Protein AF-A0A959T529-F1 (afdb_monomer)

Foldseek 3Di:
DDPVLLVQLQVQLVVVLVVCCCVPVPVCVVVCVVPDDDDPPPDDPPVPDDSVVSSVVSSVVSSVLSVQCVVVVPDDPVSSVVSVVVVVVVVPD

pLDDT: mean 91.9, std 5.15, range [71.81, 97.94]

Solvent-accessible surface area (backb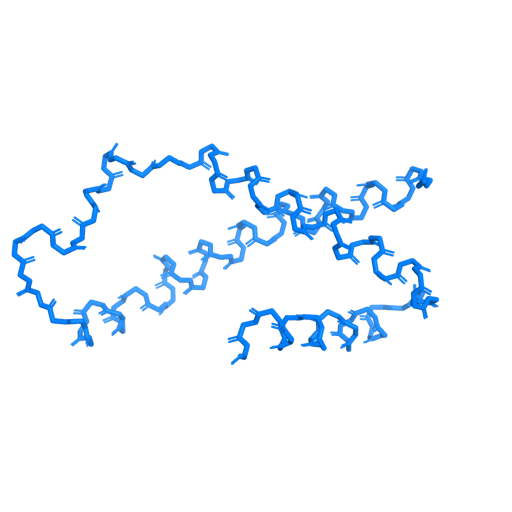one atoms only — not comparable to full-atom values): 5270 Å² total; per-residue (Å²): 134,55,72,66,44,52,51,48,2,48,51,44,5,54,49,47,41,53,47,47,44,48,47,54,66,57,73,39,34,67,59,49,67,73,69,53,86,88,56,93,80,75,67,79,56,75,91,74,58,58,61,68,60,53,44,49,52,25,33,54,50,16,38,50,51,27,50,51,31,59,74,70,65,44,86,47,72,68,52,37,48,53,53,49,49,52,53,49,45,74,74,75,110

Radius of gyration: 16.0 Å; Cα contacts (8 Å, |Δi|>4): 65; chains: 1; bounding box: 34×28×42 Å

Secondary structure (DSSP, 8-state):
--HHHHHHHHHHHHHHHHHHHHIIIIISHHHHHHHSPP-TTSSPPGGG--HHHHHHHHHHHHHHHHHHHHHTT--SHHHHHHHHHHHHHHHH-

Structure (mmCIF, N/CA/C/O backbone):
data_AF-A0A959T529-F1
#
_entry.id   AF-A0A959T529-F1
#
loop_
_atom_site.group_PDB
_atom_site.id
_atom_site.type_symbol
_atom_site.label_atom_id
_atom_site.label_alt_id
_atom_site.label_comp_id
_atom_site.label_asym_id
_atom_site.label_entity_id
_atom_site.label_seq_id
_atom_site.pdbx_PDB_ins_code
_atom_site.Cartn_x
_atom_site.Cartn_y
_atom_site.Cartn_z
_atom_site.occu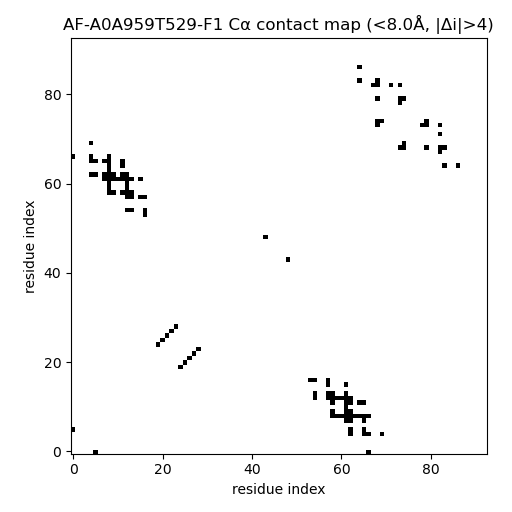pancy
_atom_site.B_iso_or_equiv
_atom_site.auth_seq_id
_atom_site.auth_comp_id
_atom_site.auth_asym_id
_atom_site.auth_atom_id
_atom_site.pdbx_PDB_model_num
ATOM 1 N N . MET A 1 1 ? 13.993 12.063 -7.556 1.00 73.12 1 MET A N 1
ATOM 2 C CA . MET A 1 1 ? 12.815 11.437 -8.200 1.00 73.12 1 MET A CA 1
ATOM 3 C C . MET A 1 1 ? 12.440 12.271 -9.406 1.00 73.12 1 MET A C 1
ATOM 5 O O . MET A 1 1 ? 12.514 13.488 -9.312 1.00 73.12 1 MET A O 1
ATOM 9 N N . ASN A 1 2 ? 12.087 11.642 -10.526 1.00 90.81 2 ASN A N 1
ATOM 10 C CA . ASN A 1 2 ? 11.537 12.354 -11.680 1.00 90.81 2 ASN A CA 1
ATOM 11 C C . ASN A 1 2 ? 9.997 12.404 -11.590 1.00 90.81 2 ASN A C 1
ATOM 13 O O . ASN A 1 2 ? 9.391 11.714 -10.765 1.00 90.81 2 ASN A O 1
ATOM 17 N N . THR A 1 3 ? 9.359 13.185 -12.461 1.00 94.12 3 THR A N 1
ATOM 18 C CA . THR A 1 3 ? 7.894 13.334 -12.491 1.00 94.12 3 THR A CA 1
ATOM 19 C C . THR A 1 3 ? 7.166 12.006 -12.708 1.00 94.12 3 THR A C 1
ATOM 21 O O . THR A 1 3 ? 6.099 11.796 -12.143 1.00 94.12 3 THR A O 1
ATOM 24 N N . ARG A 1 4 ? 7.751 11.071 -13.471 1.00 91.50 4 ARG A N 1
ATOM 25 C CA . ARG A 1 4 ? 7.142 9.755 -13.727 1.00 91.50 4 ARG A CA 1
ATOM 26 C C . ARG A 1 4 ? 7.042 8.918 -12.451 1.00 91.50 4 ARG A C 1
ATOM 28 O O . ARG A 1 4 ? 5.994 8.339 -12.200 1.00 91.50 4 ARG A O 1
ATOM 35 N N . VAL A 1 5 ? 8.098 8.895 -11.637 1.00 93.31 5 VAL A N 1
ATOM 36 C CA . VAL A 1 5 ? 8.119 8.176 -10.352 1.00 93.31 5 VAL A CA 1
ATOM 37 C C . VAL A 1 5 ? 7.151 8.814 -9.357 1.00 93.31 5 VAL A C 1
ATOM 39 O O . VAL A 1 5 ? 6.454 8.099 -8.646 1.00 93.31 5 VAL A O 1
ATOM 42 N N . LEU A 1 6 ? 7.051 10.148 -9.341 1.00 95.69 6 LEU A N 1
ATOM 43 C CA . LEU A 1 6 ? 6.088 10.850 -8.488 1.00 95.69 6 LEU A CA 1
ATOM 44 C C . LEU A 1 6 ? 4.639 10.493 -8.856 1.00 95.69 6 LEU A C 1
ATOM 46 O O . LEU A 1 6 ? 3.854 10.136 -7.981 1.00 95.69 6 LEU A O 1
ATOM 50 N N . LEU A 1 7 ? 4.299 10.538 -10.148 1.00 96.19 7 LEU A N 1
ATOM 51 C CA . LEU A 1 7 ? 2.968 10.170 -10.639 1.00 96.19 7 LEU A CA 1
ATOM 52 C C . LEU A 1 7 ? 2.652 8.694 -10.382 1.00 96.19 7 LEU A C 1
ATOM 54 O O . LEU A 1 7 ? 1.544 8.382 -9.956 1.00 96.19 7 LEU A O 1
ATOM 58 N N . ALA A 1 8 ? 3.623 7.798 -10.586 1.00 93.88 8 ALA A N 1
ATOM 59 C CA . ALA A 1 8 ? 3.471 6.383 -10.262 1.00 93.88 8 ALA A CA 1
ATOM 60 C C . ALA A 1 8 ? 3.214 6.173 -8.762 1.00 93.88 8 ALA A C 1
ATOM 62 O O . ALA A 1 8 ? 2.336 5.396 -8.397 1.00 93.88 8 ALA A O 1
ATOM 63 N N . GLY A 1 9 ? 3.921 6.907 -7.899 1.00 95.94 9 GLY A N 1
ATOM 64 C CA . GLY A 1 9 ? 3.721 6.858 -6.453 1.00 95.94 9 GLY A CA 1
ATOM 65 C C . GLY A 1 9 ? 2.329 7.321 -6.038 1.00 95.94 9 GLY A C 1
ATOM 66 O O . GLY A 1 9 ? 1.636 6.595 -5.330 1.00 95.94 9 GLY A O 1
ATOM 67 N N . LEU A 1 10 ? 1.868 8.463 -6.554 1.00 97.31 10 LEU A N 1
ATOM 68 C CA . LEU A 1 10 ? 0.510 8.955 -6.300 1.00 97.31 10 LEU A CA 1
ATOM 69 C C . LEU A 1 10 ? -0.559 7.977 -6.802 1.00 97.31 10 LEU A C 1
ATOM 71 O O . LEU A 1 10 ? -1.482 7.652 -6.059 1.00 97.31 10 LEU A O 1
ATOM 75 N N . ALA A 1 11 ? -0.412 7.460 -8.025 1.00 96.19 11 ALA A N 1
ATOM 76 C CA . ALA A 1 11 ? -1.338 6.480 -8.585 1.00 96.19 11 ALA A CA 1
ATOM 77 C C . ALA A 1 11 ? -1.382 5.200 -7.738 1.00 96.19 11 ALA A C 1
ATOM 79 O O . ALA A 1 11 ? -2.464 4.701 -7.443 1.00 96.19 11 ALA A O 1
ATOM 80 N N . SER A 1 12 ? -0.222 4.703 -7.297 1.00 94.19 12 SER A N 1
ATOM 81 C CA . SER A 1 12 ? -0.147 3.522 -6.433 1.00 94.19 12 SER A CA 1
ATOM 82 C C . SER A 1 12 ? -0.735 3.761 -5.042 1.00 94.19 12 SER A C 1
ATO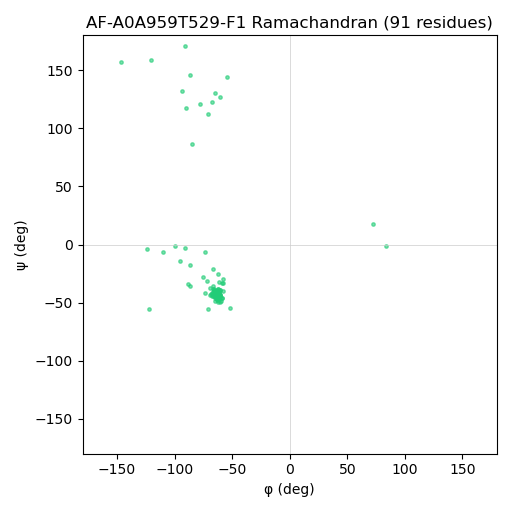M 84 O O . SER A 1 12 ? -1.387 2.868 -4.517 1.00 94.19 12 SER A O 1
ATOM 86 N N . GLY A 1 13 ? -0.583 4.959 -4.469 1.00 96.88 13 GLY A N 1
ATOM 87 C CA . GLY A 1 13 ? -1.179 5.297 -3.177 1.00 96.88 13 GLY A CA 1
ATOM 88 C C . GLY A 1 13 ? -2.701 5.408 -3.248 1.00 96.88 13 GLY A C 1
ATOM 89 O O . GLY A 1 13 ? -3.400 4.843 -2.412 1.00 96.88 13 GLY A O 1
ATOM 90 N N . VAL A 1 14 ? -3.232 6.057 -4.289 1.00 97.94 14 VAL A N 1
ATOM 91 C C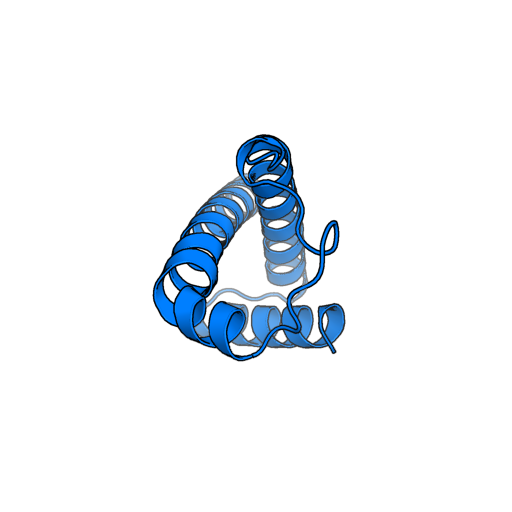A . VAL A 1 14 ? -4.685 6.102 -4.532 1.00 97.94 14 VAL A CA 1
ATOM 92 C C . VAL A 1 14 ? -5.232 4.697 -4.788 1.00 97.94 14 VAL A C 1
ATOM 94 O O . VAL A 1 14 ? -6.240 4.317 -4.195 1.00 97.94 14 VAL A O 1
ATOM 97 N N . ALA A 1 15 ? -4.555 3.904 -5.623 1.00 96.25 15 ALA A N 1
ATOM 98 C CA . ALA A 1 15 ? -4.945 2.522 -5.879 1.00 96.25 15 ALA A CA 1
ATOM 99 C C . ALA A 1 15 ? -4.899 1.674 -4.600 1.00 96.25 15 ALA A C 1
ATOM 101 O O . ALA A 1 15 ? -5.838 0.931 -4.346 1.00 96.25 15 ALA A O 1
ATOM 102 N N . GLY A 1 16 ? -3.859 1.816 -3.774 1.00 95.44 16 GLY A N 1
ATOM 103 C CA . GLY A 1 16 ? -3.716 1.114 -2.497 1.00 95.44 16 GLY A CA 1
ATOM 104 C C . GLY A 1 16 ? -4.838 1.442 -1.517 1.00 95.44 16 GLY A C 1
ATOM 105 O O . GLY A 1 16 ? -5.428 0.531 -0.946 1.00 95.44 16 GLY A O 1
ATOM 106 N N . PHE A 1 17 ? -5.214 2.718 -1.404 1.00 97.12 17 PHE A N 1
ATOM 107 C CA . PHE A 1 17 ? -6.333 3.140 -0.563 1.00 97.12 17 PHE A CA 1
ATOM 108 C C . PHE A 1 17 ? -7.666 2.535 -1.027 1.00 97.12 17 PHE A C 1
ATOM 110 O O . PHE A 1 17 ? -8.394 1.945 -0.229 1.00 97.12 17 PHE A O 1
ATOM 117 N N . LEU A 1 18 ? -7.968 2.634 -2.327 1.00 97.44 18 LEU A N 1
ATOM 118 C CA . LEU A 1 18 ? -9.211 2.100 -2.890 1.00 97.44 18 LEU A CA 1
ATOM 119 C C . LEU A 1 18 ? -9.262 0.571 -2.812 1.00 97.44 18 LEU A C 1
ATOM 121 O O . LEU A 1 18 ? -10.290 0.012 -2.438 1.00 97.44 18 LEU A O 1
ATOM 125 N N . LEU A 1 19 ? -8.158 -0.111 -3.126 1.00 95.81 19 LEU A N 1
ATOM 126 C CA . LEU A 1 19 ? -8.066 -1.566 -3.016 1.00 95.81 19 LEU A CA 1
ATOM 127 C C . LEU A 1 19 ? -8.161 -2.021 -1.562 1.00 95.81 19 LEU A C 1
ATOM 129 O O . LEU A 1 19 ? -8.839 -3.005 -1.294 1.00 95.81 19 LEU A O 1
ATOM 133 N N . GLY A 1 20 ? -7.544 -1.301 -0.625 1.00 94.00 20 GLY A N 1
ATOM 134 C CA . GLY A 1 20 ? -7.673 -1.578 0.802 1.00 94.00 20 GLY A CA 1
ATOM 135 C C . GLY A 1 20 ? -9.127 -1.498 1.262 1.00 94.00 20 GLY A C 1
ATOM 136 O O . GLY A 1 20 ? -9.618 -2.421 1.909 1.00 94.00 20 GLY A O 1
ATOM 137 N N . TRP A 1 21 ? -9.847 -0.453 0.852 1.00 93.56 21 TRP A N 1
ATOM 138 C CA . TRP A 1 21 ? -11.273 -0.319 1.148 1.00 93.56 21 TRP A CA 1
ATOM 139 C C . TRP A 1 21 ? -12.115 -1.439 0.522 1.00 93.56 21 TRP A C 1
ATOM 141 O O . TRP A 1 21 ? -12.939 -2.039 1.205 1.00 93.56 21 TRP A O 1
ATOM 151 N N . VAL A 1 22 ? -11.880 -1.785 -0.745 1.00 96.69 22 VAL A N 1
ATOM 152 C CA . VAL A 1 22 ? -12.627 -2.861 -1.416 1.00 96.69 22 VAL A CA 1
ATOM 153 C C . VAL A 1 22 ? -12.345 -4.222 -0.777 1.00 96.69 22 VAL A C 1
ATOM 155 O O . VAL A 1 22 ? -13.271 -4.972 -0.473 1.00 96.69 22 VAL A O 1
ATOM 158 N N . ILE A 1 23 ? -11.074 -4.555 -0.560 1.00 95.81 23 ILE A N 1
ATOM 159 C CA . ILE A 1 23 ? -10.667 -5.871 -0.062 1.00 95.81 23 ILE A CA 1
ATOM 160 C C . ILE A 1 23 ? -11.075 -6.026 1.404 1.00 95.81 23 ILE A C 1
ATOM 162 O O . ILE A 1 23 ? -11.794 -6.963 1.737 1.00 95.81 23 ILE A O 1
ATOM 166 N N . PHE A 1 24 ? -10.661 -5.109 2.276 1.00 91.19 24 PHE A N 1
ATOM 167 C CA . PHE A 1 24 ? -10.873 -5.254 3.717 1.00 91.19 24 PHE A CA 1
ATOM 168 C C . PHE A 1 24 ? -12.229 -4.716 4.180 1.00 91.19 24 PHE A C 1
ATOM 170 O O . PHE A 1 24 ? -12.842 -5.313 5.057 1.00 91.19 24 PHE A O 1
ATOM 177 N N . GLY A 1 25 ? -12.714 -3.630 3.576 1.00 88.94 25 GLY A N 1
ATOM 178 C CA . GLY A 1 25 ? -13.971 -2.983 3.962 1.00 88.94 25 GLY A CA 1
ATOM 179 C C . GLY A 1 25 ? -15.225 -3.559 3.304 1.00 88.94 25 GLY A C 1
ATOM 180 O O . GLY A 1 25 ? -16.315 -3.317 3.802 1.00 88.94 25 GLY A O 1
ATOM 181 N N . MET A 1 26 ? -15.107 -4.316 2.205 1.00 93.81 26 MET A N 1
ATOM 182 C CA . MET A 1 26 ? -16.270 -4.939 1.553 1.00 93.81 26 MET A CA 1
ATOM 183 C C . MET A 1 26 ? -16.146 -6.457 1.448 1.00 93.81 26 MET A C 1
ATOM 185 O O . MET A 1 26 ? -17.023 -7.177 1.918 1.00 93.81 26 MET A O 1
ATOM 189 N N . LEU A 1 27 ? -15.070 -6.965 0.840 1.00 96.38 27 LEU A N 1
ATOM 190 C CA . LEU A 1 27 ? -14.966 -8.398 0.541 1.00 96.38 27 LEU A CA 1
ATOM 191 C C . LEU A 1 27 ? -14.709 -9.251 1.789 1.00 96.38 27 LEU A C 1
ATOM 193 O O . LEU A 1 27 ? -15.298 -10.322 1.926 1.00 96.38 27 LEU A O 1
ATOM 197 N N . LEU A 1 28 ? -13.834 -8.794 2.688 1.00 95.12 28 LEU A N 1
ATOM 198 C CA . LEU A 1 28 ? -13.448 -9.539 3.890 1.00 95.12 28 LEU A CA 1
ATOM 199 C C . LEU A 1 28 ? -14.165 -9.078 5.168 1.00 95.12 28 LEU A C 1
ATOM 201 O O . LEU A 1 28 ? -13.942 -9.683 6.214 1.00 95.12 28 LEU A O 1
ATOM 205 N N . MET A 1 29 ? -15.033 -8.064 5.109 1.00 91.25 29 MET A N 1
ATOM 206 C CA . MET A 1 29 ? -15.681 -7.481 6.295 1.00 91.25 29 MET A CA 1
ATOM 207 C C . MET A 1 29 ? -16.360 -8.550 7.169 1.00 91.25 29 MET A C 1
ATOM 209 O O . MET A 1 29 ? -15.983 -8.738 8.323 1.00 91.25 29 MET A O 1
ATOM 213 N N . ASN A 1 30 ? -17.248 -9.355 6.575 1.00 92.19 30 ASN A N 1
ATOM 214 C CA . ASN A 1 30 ? -17.968 -10.421 7.284 1.00 92.19 30 ASN A CA 1
ATOM 215 C C . ASN A 1 30 ? -17.037 -11.501 7.866 1.00 92.19 30 ASN A C 1
ATOM 217 O O . ASN A 1 30 ? -17.338 -12.098 8.897 1.00 92.19 30 ASN A O 1
ATOM 221 N N . TYR A 1 31 ? -15.911 -11.783 7.200 1.00 93.50 31 TYR A N 1
ATOM 222 C CA . TYR A 1 31 ? -14.934 -12.758 7.687 1.00 93.50 31 TYR A CA 1
ATOM 223 C C . TYR A 1 31 ? -14.249 -12.256 8.962 1.00 93.50 31 TYR A C 1
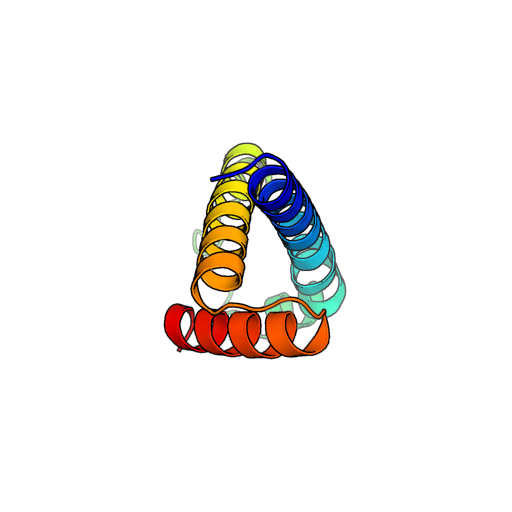ATOM 225 O O . TYR A 1 31 ? -14.116 -13.011 9.925 1.00 93.50 31 TYR A O 1
ATOM 233 N N . PHE A 1 32 ? -13.851 -10.980 8.987 1.00 89.12 32 PHE A N 1
ATOM 234 C CA . PHE A 1 32 ? -13.268 -10.377 10.182 1.00 89.12 32 PHE A CA 1
ATOM 235 C C . PHE A 1 32 ? -14.287 -10.264 11.312 1.00 89.12 32 PHE A C 1
ATOM 237 O O . PHE A 1 32 ? -13.969 -10.655 12.429 1.00 89.12 32 PHE A O 1
ATOM 244 N N . GLU A 1 33 ? -15.514 -9.826 11.031 1.00 87.44 33 GLU A N 1
ATOM 245 C CA . GLU A 1 33 ? -16.575 -9.740 12.044 1.00 87.44 33 GLU A CA 1
ATOM 246 C C . GLU A 1 33 ? -16.871 -11.090 12.711 1.00 87.44 33 GLU A C 1
ATOM 248 O O . GLU A 1 33 ? -17.047 -11.152 13.928 1.00 87.44 33 GLU A O 1
ATOM 253 N N . ALA A 1 34 ? -16.880 -12.179 11.937 1.00 91.31 34 ALA A N 1
ATOM 254 C CA . ALA A 1 34 ? -17.121 -13.522 12.459 1.00 91.31 34 ALA A CA 1
ATOM 255 C C . ALA A 1 34 ? -15.916 -14.116 13.213 1.00 91.31 34 ALA A C 1
ATOM 257 O O . ALA A 1 34 ? -16.096 -14.979 14.072 1.00 91.31 34 ALA A O 1
ATOM 258 N N . GLY A 1 35 ? -14.694 -13.700 12.866 1.00 88.69 35 GLY A N 1
ATOM 259 C CA . GLY A 1 35 ? -13.452 -14.266 13.401 1.00 88.69 35 GLY A CA 1
ATOM 260 C C . GLY A 1 35 ? -12.850 -13.512 14.588 1.00 88.69 35 GLY A C 1
ATOM 261 O O . GLY A 1 35 ? -11.949 -14.039 15.242 1.00 88.69 35 GLY A O 1
ATOM 262 N N . VAL A 1 36 ? -13.304 -12.289 14.866 1.00 86.81 36 VAL A N 1
ATOM 263 C CA . VAL A 1 36 ? -12.782 -11.460 15.960 1.00 86.81 36 VAL A CA 1
ATOM 264 C C . VAL A 1 36 ? -13.489 -11.768 17.284 1.00 86.81 36 VAL A C 1
ATOM 266 O O . VAL A 1 36 ? -14.684 -12.054 17.330 1.00 86.81 36 VAL A O 1
ATOM 269 N N . ILE A 1 37 ? -12.746 -11.686 18.389 1.00 86.31 37 ILE A N 1
ATOM 270 C CA . ILE A 1 37 ? -13.320 -11.748 19.737 1.00 86.31 37 ILE A CA 1
ATOM 271 C C . ILE A 1 37 ? -13.943 -10.388 20.043 1.00 86.31 37 ILE A C 1
ATOM 273 O O . ILE A 1 37 ? -13.235 -9.391 20.074 1.00 86.31 37 ILE A O 1
ATOM 277 N N . HIS A 1 38 ? -15.242 -10.340 20.322 1.00 83.00 38 HIS A N 1
ATOM 278 C CA . HIS A 1 38 ? -15.934 -9.088 20.629 1.00 83.00 38 HIS A CA 1
ATOM 279 C C . HIS A 1 38 ? -15.906 -8.800 22.132 1.00 83.00 38 HIS A C 1
ATOM 281 O O . HIS A 1 38 ? -16.466 -9.558 22.924 1.00 83.00 38 HIS A O 1
ATOM 287 N N . TYR A 1 39 ? -15.277 -7.695 22.530 1.00 85.75 39 TYR A N 1
ATOM 288 C CA . TYR A 1 39 ? -15.425 -7.121 23.867 1.00 85.75 39 TYR A CA 1
ATOM 289 C C . TYR A 1 39 ? -15.337 -5.593 23.821 1.00 85.75 39 TYR A C 1
ATOM 291 O O . TYR A 1 39 ? -14.799 -5.004 22.879 1.00 85.75 39 TYR A O 1
ATOM 299 N N . GLU A 1 40 ? -15.903 -4.947 24.838 1.00 83.25 40 GLU A N 1
ATOM 300 C CA . GLU A 1 40 ? -16.035 -3.493 24.898 1.00 83.25 40 GLU A CA 1
ATOM 301 C C . GLU A 1 40 ? -14.662 -2.799 24.853 1.00 83.25 40 GLU A C 1
ATOM 303 O O . GLU A 1 40 ? -13.753 -3.130 25.614 1.00 83.25 40 GLU A O 1
ATOM 308 N N . GLY A 1 41 ? -14.504 -1.850 23.927 1.00 82.75 41 GLY A N 1
ATOM 309 C CA . GLY A 1 41 ? -13.267 -1.085 23.745 1.00 82.75 41 GLY A CA 1
ATOM 310 C C . GLY A 1 41 ? -12.183 -1.747 22.886 1.00 82.75 41 GLY A C 1
ATOM 311 O O . GLY A 1 41 ? -11.146 -1.123 22.669 1.00 82.75 41 GLY A O 1
ATOM 312 N N . LEU A 1 42 ? -12.387 -2.966 22.364 1.00 85.19 42 LEU A N 1
ATOM 313 C CA . LEU A 1 42 ? -11.421 -3.577 21.437 1.00 85.19 42 LEU A CA 1
ATOM 314 C C . LEU A 1 42 ? -11.380 -2.848 20.084 1.00 85.19 42 LEU A C 1
ATOM 316 O O . LEU A 1 42 ? -10.308 -2.626 19.523 1.00 85.19 42 LEU A O 1
ATOM 320 N N . HIS A 1 43 ? -12.550 -2.490 19.555 1.00 82.19 43 HIS A N 1
ATOM 321 C CA . HIS A 1 43 ? -12.672 -1.802 18.275 1.00 82.19 43 HIS A CA 1
ATOM 322 C C . HIS A 1 43 ? -12.715 -0.299 18.497 1.00 82.19 43 HIS A C 1
ATOM 324 O O . HIS A 1 43 ? -13.487 0.202 19.316 1.00 82.19 43 HIS A O 1
ATOM 330 N N . LYS A 1 44 ? -11.909 0.427 17.722 1.00 84.19 44 LYS A N 1
ATOM 331 C CA . LYS A 1 44 ? -12.079 1.869 17.597 1.00 84.19 44 LYS A CA 1
ATOM 332 C C . LYS A 1 44 ? -13.432 2.137 16.912 1.00 84.19 44 LYS A C 1
ATOM 334 O O . LYS A 1 44 ? -13.674 1.526 15.869 1.00 84.19 44 LYS A O 1
ATOM 339 N N . PRO A 1 45 ? -14.287 3.022 17.458 1.00 85.44 45 PRO A N 1
ATOM 340 C CA . PRO A 1 45 ? -15.532 3.407 16.805 1.00 85.44 45 PRO A CA 1
ATOM 341 C C . PRO A 1 45 ? -15.270 3.911 15.386 1.00 85.44 45 PRO A C 1
ATOM 343 O O . PRO A 1 45 ? -14.279 4.605 15.148 1.00 85.44 45 PRO A O 1
ATOM 346 N N . GLU A 1 46 ? -16.168 3.615 14.448 1.00 80.56 46 GLU A N 1
ATOM 347 C CA . GLU A 1 46 ? -16.029 4.087 13.063 1.00 80.56 46 GLU A CA 1
ATOM 348 C C . GLU A 1 46 ? -15.948 5.617 12.978 1.00 80.56 46 GLU A C 1
ATOM 350 O O . GLU A 1 46 ? -15.202 6.159 12.165 1.00 80.56 46 GLU A O 1
ATOM 355 N N . GLU A 1 47 ? -16.640 6.315 13.880 1.00 83.69 47 GLU A N 1
ATOM 356 C CA . GLU A 1 47 ? -16.626 7.777 14.001 1.00 83.69 47 GLU A CA 1
ATOM 357 C C . GLU A 1 47 ? -15.236 8.339 14.345 1.00 83.69 47 GLU A C 1
ATOM 359 O O . GLU A 1 47 ? -14.913 9.477 14.002 1.00 83.69 47 GLU A O 1
ATOM 364 N N . GLU A 1 48 ? -14.379 7.538 14.981 1.00 87.31 48 GLU A N 1
ATOM 365 C CA . GLU A 1 48 ? -13.003 7.912 15.314 1.00 87.31 48 GLU A CA 1
ATOM 366 C C . GLU A 1 48 ? -11.992 7.528 14.219 1.00 87.31 48 GLU A C 1
ATOM 368 O O . GLU A 1 48 ? -10.788 7.805 14.344 1.00 87.31 48 GLU A O 1
ATOM 373 N N . MET A 1 49 ? -12.438 6.867 13.146 1.00 86.81 49 MET A N 1
ATOM 374 C CA . MET A 1 49 ? -11.565 6.464 12.051 1.00 86.81 49 MET A CA 1
ATOM 375 C C . MET A 1 49 ? -11.123 7.685 11.236 1.00 86.81 49 MET A C 1
ATOM 377 O O . MET A 1 49 ? -11.888 8.304 10.498 1.00 86.81 49 MET A O 1
ATOM 381 N N . ASN A 1 50 ? -9.831 8.008 11.303 1.00 93.06 50 ASN A N 1
ATOM 382 C CA . ASN A 1 50 ? -9.267 9.114 10.538 1.00 93.06 50 ASN A CA 1
ATOM 383 C C . ASN A 1 50 ? -8.888 8.675 9.114 1.00 93.06 50 ASN A C 1
ATOM 385 O O . ASN A 1 50 ? -7.738 8.323 8.835 1.00 93.06 50 ASN A O 1
ATOM 389 N N . LEU A 1 51 ? -9.857 8.739 8.198 1.00 91.50 51 LEU A N 1
ATOM 390 C CA . LEU A 1 51 ? -9.659 8.421 6.778 1.00 91.50 51 LEU A CA 1
ATOM 391 C C . LEU A 1 51 ? -8.573 9.276 6.108 1.00 91.50 51 LEU A C 1
ATOM 393 O O . LEU A 1 51 ? -7.895 8.796 5.203 1.00 91.50 51 LEU A O 1
ATOM 397 N N . GLY A 1 52 ? -8.361 10.513 6.565 1.00 94.44 52 GLY A N 1
ATOM 398 C CA . GLY A 1 52 ? -7.307 11.385 6.042 1.00 94.44 52 GLY A CA 1
ATOM 399 C C . GLY A 1 52 ? -5.906 10.835 6.315 1.00 94.44 52 GLY A C 1
ATOM 400 O O . GLY A 1 52 ? -5.068 10.801 5.415 1.00 94.44 52 GLY A O 1
ATOM 401 N N . LEU A 1 53 ? -5.662 10.342 7.532 1.00 94.75 53 LEU A N 1
ATOM 402 C CA . LEU A 1 53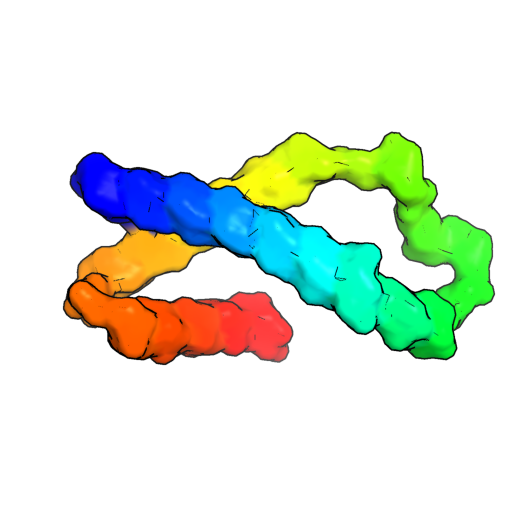 ? -4.392 9.706 7.894 1.00 94.75 53 LEU A CA 1
ATOM 403 C C . LEU A 1 53 ? -4.197 8.363 7.185 1.00 94.75 53 LEU A C 1
ATOM 405 O O . LEU A 1 53 ? -3.081 8.065 6.761 1.00 94.75 53 LEU A O 1
ATOM 409 N N . VAL A 1 54 ? -5.267 7.583 7.009 1.00 94.62 54 VAL A N 1
ATOM 410 C CA . VAL A 1 54 ? -5.221 6.328 6.239 1.00 94.62 54 VAL A CA 1
ATOM 411 C C . VAL A 1 54 ? -4.905 6.603 4.768 1.00 94.62 54 VAL A C 1
ATOM 413 O O . VAL A 1 54 ? -4.085 5.915 4.161 1.00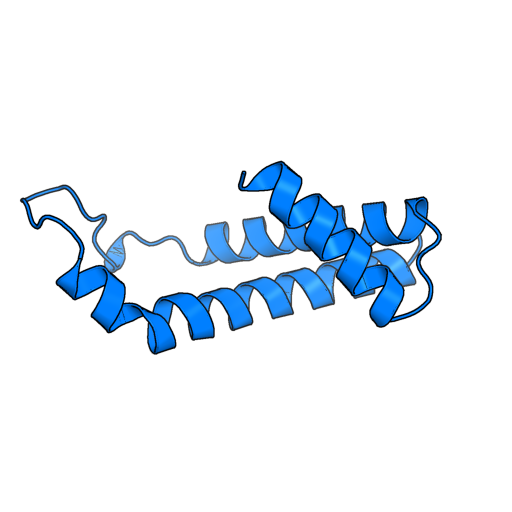 94.62 54 VAL A O 1
ATOM 416 N N . PHE A 1 55 ? -5.507 7.631 4.176 1.00 96.44 55 PHE A N 1
ATOM 417 C CA . PHE A 1 55 ? -5.197 8.025 2.807 1.00 96.44 55 PHE A CA 1
ATOM 418 C C . PHE A 1 55 ? -3.751 8.524 2.680 1.00 96.44 55 PHE A C 1
ATOM 420 O O . PHE A 1 55 ? -3.022 8.103 1.781 1.00 96.44 55 PHE A O 1
ATOM 427 N N . LEU A 1 56 ? -3.298 9.364 3.616 1.00 97.38 56 LEU A N 1
ATOM 428 C CA . LEU A 1 56 ? -1.929 9.877 3.630 1.00 97.38 56 LEU A CA 1
ATOM 429 C C . LEU A 1 56 ? -0.891 8.756 3.780 1.00 97.38 56 LEU A C 1
ATOM 431 O O . LEU A 1 56 ? 0.121 8.773 3.079 1.00 97.38 56 LEU A O 1
ATOM 435 N N . SER A 1 57 ? -1.132 7.768 4.644 1.00 95.75 57 SER A N 1
ATOM 436 C CA . SER A 1 57 ? -0.219 6.631 4.802 1.00 95.75 57 SER A CA 1
ATOM 437 C C . SER A 1 57 ? -0.113 5.807 3.516 1.00 95.75 57 SER A C 1
ATOM 439 O O . 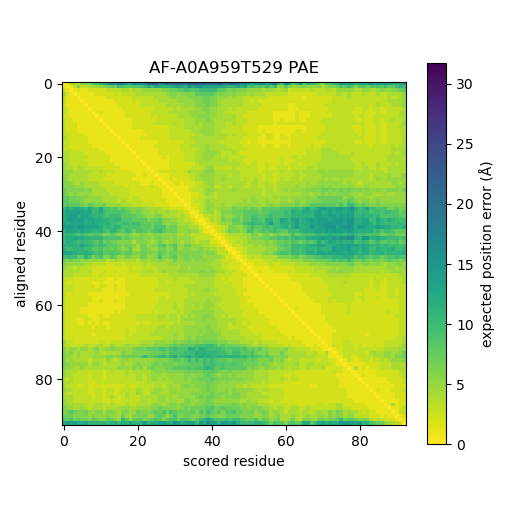SER A 1 57 ? 0.994 5.444 3.117 1.00 95.75 57 SER A O 1
ATOM 441 N N . ASN A 1 58 ? -1.227 5.607 2.803 1.00 96.56 58 ASN A N 1
ATOM 442 C CA . ASN A 1 58 ? -1.230 4.959 1.491 1.00 96.56 58 ASN A CA 1
ATOM 443 C C . ASN A 1 58 ? -0.448 5.764 0.444 1.00 96.56 58 ASN A C 1
ATOM 445 O O . ASN A 1 58 ? 0.311 5.180 -0.330 1.00 96.56 58 ASN A O 1
ATOM 449 N N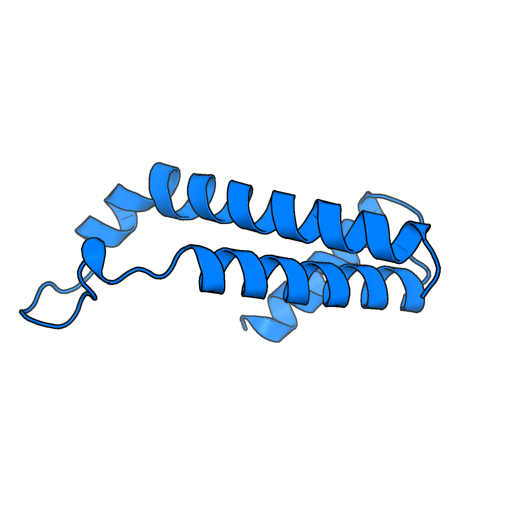 . LEU A 1 59 ? -0.563 7.097 0.431 1.00 97.50 59 LEU A N 1
ATOM 450 C CA . LEU A 1 59 ? 0.245 7.946 -0.453 1.00 97.50 59 LEU A CA 1
ATOM 451 C C . LEU A 1 59 ? 1.745 7.811 -0.170 1.00 97.50 59 LEU A C 1
ATOM 453 O O . LEU A 1 59 ? 2.535 7.665 -1.103 1.00 97.50 59 LEU A O 1
ATOM 457 N N . LEU A 1 60 ? 2.142 7.831 1.104 1.00 96.69 60 LEU A N 1
ATOM 458 C CA . LEU A 1 60 ? 3.543 7.673 1.500 1.00 96.69 60 LEU A CA 1
ATOM 459 C C . LEU A 1 60 ? 4.081 6.289 1.122 1.00 96.69 60 LEU A C 1
ATOM 461 O O . LEU A 1 60 ? 5.179 6.185 0.570 1.00 96.69 60 LEU A O 1
ATOM 465 N N . PHE A 1 61 ? 3.295 5.236 1.349 1.00 95.31 61 PHE A N 1
ATOM 466 C CA . PHE A 1 61 ? 3.671 3.878 0.967 1.00 95.31 61 PHE A CA 1
ATOM 467 C C . PHE A 1 61 ? 3.753 3.710 -0.556 1.00 95.31 61 PHE A C 1
ATOM 469 O O . PHE A 1 61 ? 4.700 3.113 -1.066 1.00 95.31 61 PHE A O 1
ATOM 476 N N . GLY A 1 62 ? 2.823 4.309 -1.302 1.00 96.00 62 GLY A N 1
ATOM 477 C CA . GLY A 1 62 ? 2.859 4.338 -2.762 1.00 96.00 62 GLY A CA 1
ATOM 478 C C . GLY A 1 62 ? 4.107 5.038 -3.308 1.00 96.00 62 GLY A C 1
ATOM 479 O O . GLY A 1 62 ? 4.783 4.526 -4.203 1.00 96.00 62 GLY A O 1
ATOM 480 N N . LEU A 1 63 ? 4.490 6.178 -2.724 1.00 96.44 63 LEU A N 1
ATOM 481 C CA . LEU A 1 63 ? 5.740 6.869 -3.064 1.00 96.44 63 LEU A CA 1
ATOM 482 C C . LEU A 1 63 ? 6.974 6.009 -2.763 1.00 96.44 63 LEU A C 1
ATOM 484 O O . LEU A 1 63 ? 7.892 5.960 -3.586 1.00 96.44 63 LEU A O 1
ATOM 488 N N . MET A 1 64 ? 6.984 5.306 -1.627 1.00 95.12 64 MET A N 1
ATOM 489 C CA . MET A 1 64 ? 8.048 4.361 -1.282 1.00 95.12 64 MET A CA 1
ATOM 490 C C . MET A 1 64 ? 8.143 3.234 -2.318 1.00 95.12 64 MET A C 1
ATOM 492 O O . MET A 1 64 ? 9.226 2.980 -2.846 1.00 95.12 64 MET A O 1
ATOM 496 N N . LEU A 1 65 ? 7.021 2.601 -2.670 1.00 94.44 65 LEU A N 1
ATOM 497 C CA . LEU A 1 65 ? 6.978 1.540 -3.677 1.00 94.44 65 LEU A CA 1
ATOM 498 C C . LEU A 1 65 ? 7.456 2.027 -5.047 1.00 94.44 65 LEU A C 1
ATOM 500 O O . LEU A 1 65 ? 8.268 1.359 -5.686 1.00 94.44 65 LEU A O 1
ATOM 504 N N . ALA A 1 66 ? 7.017 3.205 -5.491 1.00 95.44 66 ALA A N 1
ATOM 505 C CA . ALA A 1 66 ? 7.465 3.773 -6.759 1.00 95.44 66 ALA A CA 1
ATOM 506 C C . ALA A 1 66 ? 8.976 4.054 -6.763 1.00 95.44 66 ALA A C 1
ATOM 508 O O . ALA A 1 66 ? 9.652 3.803 -7.766 1.00 95.44 66 ALA A O 1
ATOM 509 N N . TRP A 1 67 ? 9.524 4.523 -5.639 1.00 94.81 67 TRP A N 1
ATOM 510 C CA . TRP A 1 67 ? 10.963 4.710 -5.470 1.00 94.81 67 TRP A CA 1
ATOM 511 C C . TRP A 1 67 ? 11.733 3.380 -5.525 1.00 94.81 67 TRP A C 1
ATOM 513 O O . TRP A 1 67 ? 12.748 3.299 -6.222 1.00 94.81 67 TRP A O 1
ATOM 523 N N . VAL A 1 68 ? 11.240 2.317 -4.879 1.00 94.62 68 VAL A N 1
ATOM 524 C CA . VAL A 1 68 ? 11.858 0.977 -4.945 1.00 94.62 68 VAL A CA 1
ATOM 525 C C . VAL A 1 68 ? 11.779 0.391 -6.359 1.00 94.62 68 VAL A C 1
ATOM 527 O O . VAL A 1 68 ? 12.764 -0.151 -6.866 1.00 94.62 68 VAL A O 1
ATOM 530 N N . CYS A 1 69 ? 10.644 0.532 -7.044 1.00 93.75 69 CYS A N 1
ATOM 531 C CA . CYS A 1 69 ? 10.488 0.097 -8.434 1.00 93.75 69 CYS A CA 1
ATOM 532 C C . CYS A 1 69 ? 11.472 0.813 -9.373 1.00 93.75 69 CYS A C 1
ATOM 534 O O . CYS A 1 69 ? 12.059 0.177 -10.249 1.00 93.75 69 CYS A O 1
ATOM 536 N N . ASP A 1 70 ? 11.719 2.108 -9.166 1.00 94.50 70 ASP A N 1
ATOM 537 C CA . ASP A 1 70 ? 12.718 2.833 -9.953 1.00 94.50 70 ASP A CA 1
ATOM 538 C C . ASP A 1 70 ? 14.148 2.347 -9.672 1.00 94.50 70 ASP A C 1
ATOM 540 O O . ASP A 1 70 ? 14.927 2.142 -10.606 1.00 94.50 70 ASP A O 1
ATOM 544 N N . ARG A 1 71 ? 14.483 2.094 -8.398 1.00 93.56 71 ARG A N 1
ATOM 545 C CA . ARG A 1 71 ? 15.815 1.615 -7.980 1.00 93.56 71 ARG A CA 1
ATOM 546 C C . ARG A 1 71 ? 16.107 0.166 -8.347 1.00 93.56 71 ARG A C 1
ATOM 548 O O . ARG A 1 71 ? 17.255 -0.153 -8.634 1.00 93.56 71 ARG A O 1
ATOM 555 N N . SER A 1 72 ? 15.089 -0.684 -8.384 1.00 92.62 72 SER A N 1
ATOM 556 C CA . SER A 1 72 ? 15.201 -2.070 -8.856 1.00 92.62 72 SER A CA 1
ATOM 557 C C . SER A 1 72 ? 15.337 -2.179 -10.379 1.00 92.62 72 SER A C 1
ATOM 559 O O . SER A 1 72 ? 15.545 -3.272 -10.895 1.00 92.62 72 SER A O 1
ATOM 561 N N . GLY A 1 73 ? 15.207 -1.069 -11.116 1.00 92.19 73 GLY A N 1
ATOM 562 C CA . GLY A 1 73 ? 15.233 -1.084 -12.577 1.00 92.19 73 GLY A CA 1
ATOM 563 C C . GLY A 1 73 ? 13.974 -1.694 -13.198 1.00 92.19 73 GLY A C 1
ATOM 564 O O . GLY A 1 73 ? 13.987 -2.047 -14.376 1.00 92.19 73 GLY A O 1
ATOM 565 N N . SER A 1 74 ? 12.878 -1.801 -12.440 1.00 91.50 74 SER A N 1
ATOM 566 C CA . SER A 1 74 ? 11.608 -2.323 -12.941 1.00 91.50 74 SER A CA 1
ATOM 567 C C . SER A 1 74 ? 10.998 -1.370 -13.966 1.00 91.50 74 SER A C 1
ATOM 569 O O . SER A 1 74 ? 10.758 -0.193 -13.682 1.00 91.50 74 SER A O 1
ATOM 571 N N . ARG A 1 75 ? 10.739 -1.878 -15.176 1.00 88.62 75 ARG A N 1
ATOM 572 C CA . ARG A 1 75 ? 10.147 -1.111 -16.291 1.00 88.62 75 ARG A CA 1
ATOM 573 C C . ARG A 1 75 ? 8.867 -1.734 -16.856 1.00 88.62 75 ARG A C 1
ATOM 575 O O . ARG A 1 75 ? 8.254 -1.132 -17.731 1.00 88.62 75 ARG A O 1
ATOM 582 N N . SER A 1 76 ? 8.452 -2.904 -16.366 1.00 92.12 76 SER A N 1
ATOM 583 C CA . SER A 1 76 ? 7.214 -3.574 -16.777 1.00 92.12 76 SER A CA 1
ATOM 584 C C . SER A 1 76 ? 6.276 -3.784 -15.588 1.00 92.12 76 SER A C 1
ATOM 586 O O . SER A 1 76 ? 6.707 -3.807 -14.434 1.00 92.12 76 SER A O 1
ATOM 588 N N . ALA A 1 77 ? 4.983 -3.963 -15.868 1.00 87.88 77 ALA A N 1
ATOM 589 C CA . ALA A 1 77 ? 3.993 -4.257 -14.832 1.00 87.88 77 ALA A CA 1
ATOM 590 C C . ALA A 1 77 ? 4.313 -5.567 -14.091 1.00 87.88 77 ALA A C 1
ATOM 592 O O . ALA A 1 77 ? 4.208 -5.622 -12.871 1.00 87.88 77 ALA A O 1
ATOM 593 N N . GLY A 1 78 ? 4.777 -6.595 -14.813 1.00 93.25 78 GLY A N 1
ATOM 594 C CA . GLY A 1 78 ? 5.161 -7.878 -14.221 1.00 93.25 78 GLY A CA 1
ATOM 595 C C . GLY A 1 78 ? 6.361 -7.765 -13.279 1.00 93.25 78 GLY A C 1
ATOM 596 O O . GLY A 1 78 ? 6.302 -8.264 -12.159 1.00 93.25 78 GLY A O 1
ATOM 597 N N . SER A 1 79 ? 7.426 -7.057 -13.681 1.00 93.81 79 SER A N 1
ATOM 598 C CA . SER A 1 79 ? 8.583 -6.851 -12.796 1.00 93.81 79 SER A CA 1
ATOM 599 C C . SER A 1 79 ? 8.211 -5.996 -11.581 1.00 93.81 79 SER A C 1
ATOM 601 O O . SER A 1 79 ? 8.635 -6.292 -10.468 1.00 93.81 79 SER A O 1
ATOM 603 N N . GLY A 1 80 ? 7.369 -4.976 -11.783 1.00 92.25 80 GLY A N 1
ATOM 604 C CA . GLY A 1 80 ? 6.842 -4.143 -10.703 1.00 92.25 80 GLY A CA 1
ATOM 605 C C . GLY A 1 80 ? 5.992 -4.930 -9.705 1.00 92.25 80 GLY A C 1
ATOM 606 O O . GLY A 1 80 ? 6.122 -4.709 -8.506 1.00 92.25 80 GLY A O 1
ATOM 607 N N . LEU A 1 81 ? 5.182 -5.886 -10.172 1.00 94.06 81 LEU A N 1
ATOM 608 C CA . LEU A 1 81 ? 4.401 -6.772 -9.306 1.00 94.06 81 LEU A CA 1
ATOM 609 C C . LEU A 1 81 ? 5.312 -7.639 -8.439 1.00 94.06 81 LEU A C 1
ATOM 611 O O . LEU A 1 81 ? 5.090 -7.718 -7.237 1.00 94.06 81 LEU A O 1
ATOM 615 N N . VAL A 1 82 ? 6.353 -8.248 -9.017 1.00 95.81 82 VAL A N 1
ATOM 616 C CA . VAL A 1 82 ? 7.306 -9.075 -8.256 1.00 95.81 82 VAL A CA 1
ATOM 617 C C . VAL A 1 82 ? 8.019 -8.242 -7.191 1.00 95.81 82 VAL A C 1
ATOM 619 O O . VAL A 1 82 ? 8.080 -8.651 -6.035 1.00 95.81 82 VAL A O 1
ATOM 622 N N . VAL A 1 83 ? 8.504 -7.049 -7.548 1.00 95.25 83 VAL A N 1
ATOM 623 C CA . VAL A 1 83 ? 9.135 -6.133 -6.585 1.00 95.25 83 VAL A CA 1
ATOM 624 C C . VAL A 1 83 ? 8.149 -5.713 -5.498 1.00 95.25 83 VAL A C 1
ATOM 626 O O . VAL A 1 83 ? 8.489 -5.759 -4.318 1.00 95.25 83 VAL A O 1
ATOM 629 N N . GLY A 1 84 ? 6.918 -5.363 -5.873 1.00 92.81 84 GLY A N 1
ATOM 630 C CA . GLY A 1 84 ? 5.859 -5.019 -4.929 1.00 92.81 84 GLY A CA 1
ATOM 631 C C . GLY A 1 84 ? 5.508 -6.169 -3.986 1.00 92.81 84 GLY A C 1
ATOM 632 O O . GLY A 1 84 ? 5.344 -5.938 -2.794 1.00 92.81 84 GLY A O 1
ATOM 633 N N . ALA A 1 85 ? 5.465 -7.406 -4.485 1.00 94.19 85 ALA A N 1
ATOM 634 C CA . ALA A 1 85 ? 5.217 -8.597 -3.680 1.00 94.19 85 ALA A CA 1
ATOM 635 C C . ALA A 1 85 ? 6.362 -8.871 -2.694 1.00 94.19 85 ALA A C 1
ATOM 637 O O . ALA A 1 85 ? 6.094 -9.180 -1.539 1.00 94.19 85 ALA A O 1
ATOM 638 N N . ILE A 1 86 ? 7.622 -8.706 -3.113 1.00 95.06 86 ILE A N 1
ATOM 639 C CA . ILE A 1 86 ? 8.789 -8.852 -2.226 1.00 95.06 86 ILE A CA 1
ATOM 640 C C . ILE A 1 86 ? 8.763 -7.792 -1.122 1.00 95.06 86 ILE A C 1
ATOM 642 O O . ILE A 1 86 ? 8.948 -8.123 0.046 1.00 95.06 86 ILE A O 1
ATOM 646 N N . VAL A 1 87 ? 8.517 -6.527 -1.476 1.00 94.06 87 VAL A N 1
ATOM 647 C CA . VAL A 1 87 ? 8.430 -5.431 -0.498 1.00 94.06 87 VAL A CA 1
ATOM 648 C C . VAL A 1 87 ? 7.252 -5.647 0.445 1.00 94.06 87 VAL A C 1
ATOM 650 O O . VAL A 1 87 ? 7.419 -5.525 1.652 1.00 94.06 87 VAL A O 1
ATOM 653 N N . GLY A 1 88 ? 6.079 -5.997 -0.084 1.00 90.94 88 GLY A N 1
ATOM 654 C CA . GLY A 1 88 ? 4.894 -6.283 0.718 1.00 90.94 88 GLY A CA 1
ATOM 655 C C . GLY A 1 88 ? 5.137 -7.437 1.685 1.00 90.94 88 GLY A C 1
ATOM 656 O O . GLY A 1 88 ? 4.910 -7.286 2.879 1.00 90.94 88 GLY A O 1
ATOM 657 N N . PHE A 1 89 ? 5.685 -8.551 1.199 1.00 92.94 89 PHE A N 1
ATOM 658 C CA . PHE A 1 89 ? 6.054 -9.668 2.060 1.00 92.94 89 PHE A CA 1
ATOM 659 C C . PHE A 1 89 ? 7.062 -9.240 3.132 1.00 92.94 89 PHE A C 1
ATOM 661 O O . PHE A 1 89 ? 6.839 -9.510 4.297 1.00 92.94 89 PHE A O 1
ATOM 668 N N . GLY A 1 90 ? 8.118 -8.499 2.787 1.00 92.06 90 GLY A N 1
ATOM 669 C CA . GLY A 1 90 ? 9.107 -8.043 3.771 1.00 92.06 90 GLY A CA 1
ATOM 670 C C . GLY A 1 90 ? 8.593 -7.027 4.801 1.00 92.06 90 GLY A C 1
ATOM 671 O O . GLY A 1 90 ? 9.218 -6.871 5.844 1.00 92.06 90 GLY A O 1
ATOM 672 N N . VAL A 1 91 ? 7.496 -6.319 4.517 1.00 88.56 91 VAL A N 1
ATOM 673 C CA . VAL A 1 91 ? 6.870 -5.358 5.445 1.00 88.56 91 VAL A CA 1
ATOM 674 C C . VAL A 1 91 ? 5.839 -6.030 6.357 1.00 88.56 91 VAL A C 1
ATOM 676 O O . VAL A 1 91 ? 5.667 -5.588 7.491 1.00 88.56 91 VAL A O 1
ATOM 679 N N . TYR A 1 92 ? 5.134 -7.050 5.859 1.00 81.31 92 TYR A N 1
ATOM 680 C CA . TYR A 1 92 ? 3.994 -7.674 6.542 1.00 81.31 92 TYR A CA 1
ATOM 681 C C . TYR A 1 92 ? 4.250 -9.103 7.054 1.00 81.31 92 TYR A C 1
ATOM 683 O O . TYR A 1 92 ? 3.367 -9.650 7.715 1.00 81.31 92 TYR A O 1
ATOM 691 N N . ALA A 1 93 ? 5.397 -9.713 6.736 1.00 71.81 93 ALA A N 1
ATOM 692 C CA . ALA A 1 93 ? 5.860 -10.977 7.321 1.00 71.81 93 ALA A CA 1
ATOM 693 C C . ALA A 1 93 ? 6.585 -10.741 8.651 1.00 71.81 93 ALA A C 1
ATOM 695 O O . ALA A 1 93 ? 6.420 -11.600 9.545 1.00 71.81 93 ALA A O 1
#

Mean predicted aligned error: 4.35 Å

Sequence (93 aa):
MNTRVLLAGLASGVAGFLLGWVIFGMLLMNYFEAGVIHYEGLHKPEEEMNLGLVFLSNLLFGLMLAWVCDRSGSRSAGSGLVVGAIVGFGVYA